Protein AF-A0A838EN72-F1 (afdb_monomer_lite)

Sequence (85 aa):
MYSKTINYLEKFDNQHDFERMSADILNALGYKDVVLIAPRGGSDGGKDITFTTESGGKGLGCVTLRKDYNGPITRDQKKRLGKIH

Radius of gyration: 14.01 Å; chains: 1; bounding box: 32×34×34 Å

Structure (mmCIF, N/CA/C/O backbone):
data_AF-A0A838EN72-F1
#
_entry.id   AF-A0A838EN72-F1
#
loop_
_atom_site.group_PDB
_atom_site.id
_atom_site.type_symbol
_atom_site.label_atom_id
_atom_site.label_alt_id
_atom_site.label_comp_id
_atom_site.label_asym_id
_atom_site.label_entity_id
_atom_site.label_seq_id
_atom_site.pdbx_PDB_ins_code
_atom_site.Cartn_x
_atom_site.Cartn_y
_atom_site.Cartn_z
_atom_site.occupancy
_atom_site.B_iso_or_equiv
_atom_site.auth_seq_id
_atom_site.auth_comp_id
_atom_site.auth_asym_id
_atom_site.auth_atom_id
_atom_site.pdbx_PDB_model_num
ATOM 1 N N . MET A 1 1 ? -1.055 -22.51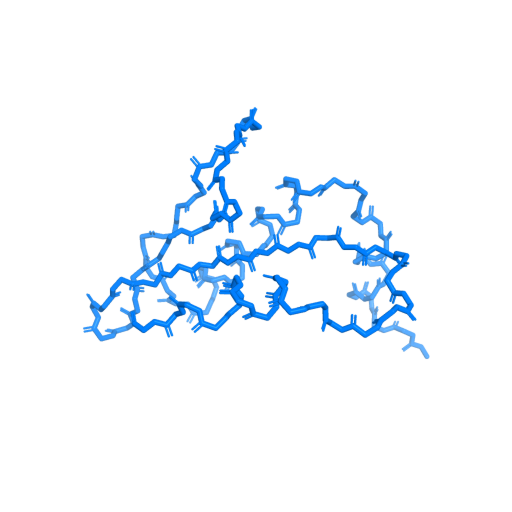0 -16.589 1.00 47.78 1 MET A N 1
ATOM 2 C CA . MET A 1 1 ? -1.978 -21.374 -16.792 1.00 47.78 1 MET A CA 1
ATOM 3 C C . MET A 1 1 ? -1.721 -20.395 -15.665 1.00 47.78 1 MET A C 1
ATOM 5 O O . MET A 1 1 ? -2.104 -20.679 -14.538 1.00 47.78 1 MET A O 1
ATOM 9 N N . TYR A 1 2 ? -0.973 -19.322 -15.924 1.00 48.91 2 TYR A N 1
ATOM 10 C CA .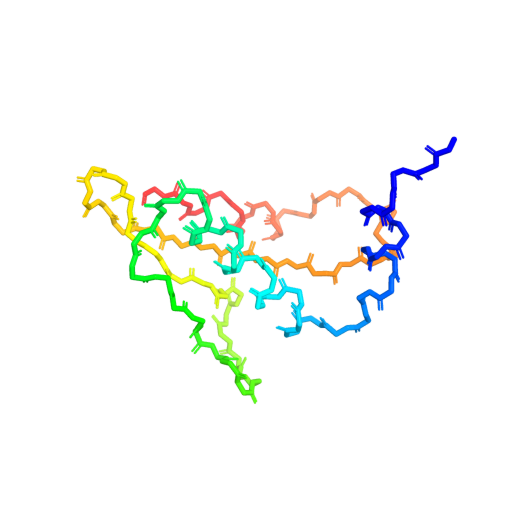 TYR A 1 2 ? -0.805 -18.272 -14.923 1.00 48.91 2 TYR A CA 1
ATOM 11 C C . TYR A 1 2 ? -2.187 -17.688 -14.612 1.00 48.91 2 TYR A C 1
ATOM 13 O O . TYR A 1 2 ? -2.990 -17.467 -15.524 1.00 48.91 2 TYR A O 1
ATOM 21 N N . SER A 1 3 ? -2.499 -17.534 -13.322 1.00 72.69 3 SER A N 1
ATOM 22 C CA . SER A 1 3 ? -3.716 -16.849 -12.882 1.00 72.69 3 SER A CA 1
ATOM 23 C C . SER A 1 3 ? -3.811 -15.514 -13.621 1.00 72.69 3 SER A C 1
ATOM 25 O O . SER A 1 3 ? -2.794 -14.837 -13.768 1.00 72.69 3 SER A O 1
ATOM 27 N N . LYS A 1 4 ? -5.010 -15.106 -14.062 1.00 72.62 4 LYS A N 1
ATOM 28 C CA . LYS A 1 4 ? -5.221 -13.777 -14.668 1.00 72.62 4 LYS A CA 1
ATOM 29 C C . LYS A 1 4 ? -4.584 -12.669 -13.815 1.00 72.62 4 LYS A C 1
ATOM 31 O O . LYS A 1 4 ? -4.064 -11.710 -14.369 1.00 72.62 4 LYS A O 1
ATOM 36 N N . THR A 1 5 ? -4.549 -12.852 -12.493 1.00 66.75 5 THR A N 1
ATOM 37 C CA . THR A 1 5 ? -3.858 -11.991 -11.526 1.00 66.75 5 THR A CA 1
ATOM 38 C C . THR A 1 5 ? -2.384 -11.769 -11.861 1.00 66.75 5 THR A C 1
ATOM 40 O O . THR A 1 5 ? -1.943 -10.630 -11.847 1.00 66.75 5 THR A O 1
ATOM 43 N N . ILE A 1 6 ? -1.625 -12.811 -12.212 1.00 69.69 6 ILE A N 1
ATOM 44 C CA . ILE A 1 6 ? -0.193 -12.687 -12.536 1.00 69.69 6 ILE A CA 1
ATOM 45 C C . ILE A 1 6 ? -0.011 -11.846 -13.802 1.00 69.69 6 ILE A C 1
ATOM 47 O O . ILE A 1 6 ? 0.771 -10.902 -13.796 1.00 69.69 6 ILE A O 1
ATOM 51 N N . ASN A 1 7 ? -0.830 -12.080 -14.830 1.00 73.06 7 ASN A N 1
ATOM 52 C CA . ASN A 1 7 ? -0.790 -11.286 -16.060 1.00 73.06 7 ASN A CA 1
ATOM 53 C C . ASN A 1 7 ? -1.170 -9.809 -15.830 1.00 73.06 7 ASN A C 1
ATOM 55 O O . ASN A 1 7 ? -0.723 -8.937 -16.571 1.00 73.06 7 ASN A O 1
ATOM 59 N N . TYR A 1 8 ? -2.027 -9.508 -14.848 1.00 72.25 8 TYR A N 1
ATOM 60 C CA . TYR A 1 8 ? -2.330 -8.124 -14.464 1.00 72.25 8 TYR A CA 1
ATOM 61 C C . TYR A 1 8 ? -1.189 -7.496 -13.659 1.00 72.25 8 TYR A C 1
ATOM 63 O O . TYR A 1 8 ? -0.839 -6.347 -13.915 1.00 72.25 8 TYR A O 1
ATOM 71 N N . LEU A 1 9 ? -0.565 -8.249 -12.748 1.00 74.94 9 LEU A N 1
ATOM 72 C CA . LEU A 1 9 ? 0.595 -7.793 -11.976 1.00 74.94 9 LEU A CA 1
ATOM 73 C C . LEU A 1 9 ? 1.798 -7.478 -12.874 1.00 74.94 9 LEU A C 1
ATOM 75 O O . LEU A 1 9 ? 2.465 -6.469 -12.670 1.00 74.94 9 LEU A O 1
ATOM 79 N N . GLU A 1 10 ? 2.033 -8.269 -13.922 1.00 72.25 10 GLU A N 1
ATOM 80 C CA . GLU A 1 10 ? 3.077 -7.996 -14.920 1.00 72.25 10 GLU A CA 1
ATOM 81 C C . GLU A 1 10 ? 2.862 -6.669 -15.666 1.00 72.25 10 GLU A C 1
ATOM 83 O O . GLU A 1 10 ? 3.830 -6.019 -16.075 1.00 72.25 10 GLU A O 1
ATOM 88 N N . LYS A 1 11 ? 1.605 -6.226 -15.806 1.00 76.94 11 LYS A N 1
ATOM 89 C CA . LYS A 1 11 ? 1.246 -4.972 -16.484 1.00 76.94 11 LYS A CA 1
ATOM 90 C C . LYS A 1 11 ? 1.396 -3.727 -15.612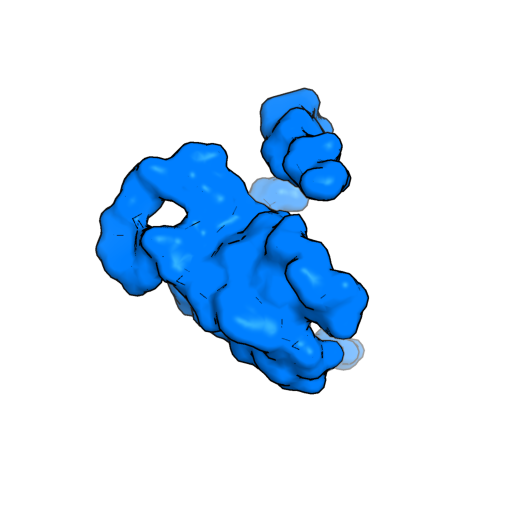 1.00 76.94 11 LYS A C 1
ATOM 92 O O . LYS A 1 11 ? 1.479 -2.648 -16.180 1.00 76.94 11 LYS A O 1
ATOM 97 N N . PHE A 1 12 ? 1.485 -3.841 -14.284 1.00 74.56 12 PHE A N 1
ATOM 98 C CA . PHE A 1 12 ? 1.736 -2.682 -13.415 1.00 74.56 12 PHE A CA 1
ATOM 99 C C . PHE A 1 12 ? 3.140 -2.150 -13.648 1.00 74.56 12 PHE A C 1
ATOM 101 O O . PHE A 1 12 ? 4.084 -2.743 -13.160 1.00 74.56 12 PHE A O 1
ATOM 108 N N . ASP A 1 13 ? 3.332 -1.086 -14.410 1.00 76.75 13 ASP A N 1
ATOM 109 C CA . ASP A 1 13 ? 4.620 -0.398 -14.594 1.00 76.75 13 ASP A CA 1
ATOM 110 C C . ASP A 1 13 ? 4.757 0.866 -13.728 1.00 76.75 13 ASP A C 1
ATOM 112 O O . ASP A 1 13 ? 5.830 1.461 -13.658 1.00 76.75 13 ASP A O 1
ATOM 116 N N . ASN A 1 14 ? 3.691 1.222 -13.011 1.00 80.25 14 ASN A N 1
ATOM 117 C CA . ASN A 1 14 ? 3.604 2.402 -12.171 1.00 80.25 14 ASN A CA 1
ATOM 118 C C . ASN A 1 14 ? 3.511 2.028 -10.682 1.00 80.25 14 ASN A C 1
ATOM 120 O O . ASN A 1 14 ? 2.550 1.395 -10.236 1.00 80.25 14 ASN A O 1
ATOM 124 N N . GLN A 1 15 ? 4.499 2.474 -9.902 1.00 80.00 15 GLN A N 1
ATOM 125 C CA . GLN A 1 15 ? 4.558 2.310 -8.446 1.00 80.00 15 GLN A CA 1
ATOM 126 C C . GLN A 1 15 ? 3.305 2.869 -7.744 1.00 80.00 15 GLN A C 1
ATOM 128 O O . GLN A 1 15 ? 2.776 2.228 -6.841 1.00 80.00 15 GLN A O 1
ATOM 133 N N . HIS A 1 16 ? 2.767 4.003 -8.197 1.00 78.62 16 HIS A N 1
ATOM 134 C CA . HIS A 1 16 ? 1.591 4.617 -7.571 1.00 78.62 16 HIS A CA 1
ATOM 135 C C . HIS A 1 16 ? 0.293 3.853 -7.836 1.00 78.62 16 HIS A C 1
ATOM 137 O O . HIS A 1 16 ? -0.605 3.834 -6.995 1.00 78.62 16 HIS A O 1
ATOM 143 N N . ASP A 1 17 ? 0.173 3.197 -8.990 1.00 82.06 17 ASP A N 1
ATOM 144 C CA . ASP A 1 17 ? -0.985 2.341 -9.250 1.00 82.06 17 ASP A CA 1
ATOM 145 C C . ASP A 1 17 ? -0.908 1.071 -8.394 1.00 82.06 17 ASP A C 1
ATOM 147 O O . ASP A 1 17 ? -1.926 0.599 -7.885 1.00 82.06 17 ASP A O 1
ATOM 151 N N . PHE A 1 18 ? 0.302 0.558 -8.156 1.00 82.62 18 PHE A N 1
ATOM 152 C CA . PHE A 1 18 ? 0.525 -0.566 -7.249 1.00 82.62 18 PHE A CA 1
ATOM 153 C C . PHE A 1 18 ? 0.180 -0.216 -5.787 1.00 82.62 18 PHE A C 1
ATOM 155 O O . PHE A 1 18 ? -0.415 -1.031 -5.076 1.00 82.62 18 PHE A O 1
ATOM 162 N N . GLU A 1 19 ? 0.476 1.011 -5.352 1.00 83.69 19 GLU A N 1
ATOM 163 C CA . GLU A 1 19 ? 0.056 1.552 -4.050 1.00 83.69 19 GLU A CA 1
ATOM 164 C C . GLU A 1 19 ? -1.470 1.618 -3.919 1.00 83.69 19 GLU A C 1
ATOM 166 O O . GLU A 1 19 ? -2.023 1.149 -2.923 1.00 83.69 19 GLU A O 1
ATOM 171 N N . ARG A 1 20 ? -2.167 2.123 -4.947 1.00 85.75 20 ARG A N 1
ATOM 172 C CA . ARG A 1 20 ? -3.641 2.182 -4.981 1.00 85.75 20 ARG A CA 1
ATOM 173 C C . ARG A 1 20 ? -4.271 0.797 -4.893 1.00 85.75 20 ARG A C 1
ATOM 175 O O . ARG A 1 20 ? -5.122 0.575 -4.040 1.00 85.75 20 ARG A O 1
ATOM 182 N N . MET A 1 21 ? -3.796 -0.152 -5.700 1.00 87.12 21 MET A N 1
AT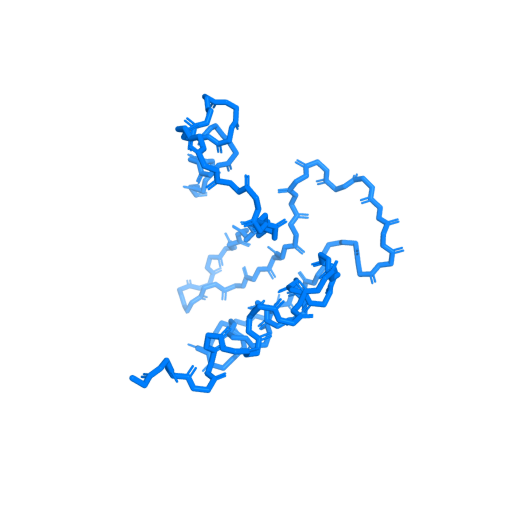OM 183 C CA . MET A 1 21 ? -4.273 -1.537 -5.650 1.00 87.12 21 MET A CA 1
ATOM 184 C C . MET A 1 21 ? -4.065 -2.152 -4.259 1.00 87.12 21 MET A C 1
ATOM 186 O O . MET A 1 21 ? -4.932 -2.858 -3.749 1.00 87.12 21 MET A O 1
ATOM 190 N N . SER A 1 22 ? -2.924 -1.877 -3.626 1.00 86.69 22 SER A N 1
ATOM 191 C CA . SER A 1 22 ? -2.636 -2.370 -2.278 1.00 86.69 22 SER A CA 1
ATOM 192 C C . SER A 1 22 ? -3.594 -1.779 -1.235 1.00 86.69 22 SER A C 1
ATOM 194 O O . SER A 1 22 ? -4.051 -2.500 -0.349 1.00 86.69 22 SER A O 1
ATOM 196 N N . ALA A 1 23 ? -3.956 -0.498 -1.362 1.00 86.88 23 ALA A N 1
ATOM 197 C CA . ALA A 1 23 ? -4.971 0.129 -0.518 1.00 86.88 23 ALA A CA 1
ATOM 198 C C . ALA A 1 23 ? -6.365 -0.488 -0.734 1.00 86.88 23 ALA A C 1
ATOM 200 O O . ALA A 1 23 ? -7.063 -0.772 0.239 1.00 86.88 23 ALA A O 1
ATOM 201 N N . ASP A 1 24 ? -6.750 -0.768 -1.981 1.00 88.62 24 ASP A N 1
ATOM 202 C CA . ASP A 1 24 ? -8.022 -1.431 -2.299 1.00 88.62 24 ASP A CA 1
ATOM 203 C C . ASP A 1 24 ? -8.104 -2.836 -1.688 1.00 88.62 24 ASP A C 1
ATOM 205 O O . ASP A 1 24 ? -9.144 -3.220 -1.151 1.00 88.62 24 ASP A O 1
ATOM 209 N N . ILE A 1 25 ? -6.997 -3.586 -1.697 1.00 88.31 25 ILE A N 1
ATOM 210 C CA . ILE A 1 25 ? -6.912 -4.896 -1.036 1.00 88.31 25 ILE A CA 1
ATOM 211 C C . ILE A 1 25 ? -7.106 -4.753 0.478 1.00 88.31 25 ILE A C 1
ATOM 213 O O . ILE A 1 25 ? -7.869 -5.519 1.060 1.00 88.31 25 ILE A O 1
ATOM 217 N N . LEU A 1 26 ? -6.463 -3.775 1.125 1.00 86.19 26 LEU A N 1
ATOM 218 C CA . LEU A 1 26 ? -6.640 -3.538 2.563 1.00 86.19 26 LEU A CA 1
ATOM 219 C C . LEU A 1 26 ? -8.094 -3.182 2.905 1.00 86.19 26 LEU A C 1
ATOM 221 O O . LEU A 1 26 ? -8.649 -3.738 3.851 1.00 86.19 26 LEU A O 1
ATOM 225 N N . ASN A 1 27 ? -8.735 -2.333 2.100 1.00 87.00 27 ASN A N 1
ATOM 226 C CA . ASN A 1 27 ? -10.158 -2.025 2.249 1.00 87.00 27 ASN A CA 1
ATOM 227 C C . ASN A 1 27 ? -11.030 -3.284 2.100 1.00 87.00 27 ASN A C 1
ATOM 229 O O . ASN A 1 27 ? -11.916 -3.524 2.918 1.00 87.00 27 ASN A O 1
ATOM 233 N N . ALA A 1 28 ? -10.761 -4.119 1.091 1.00 88.00 28 ALA A N 1
ATOM 234 C CA . ALA A 1 28 ? -11.506 -5.356 0.853 1.00 88.00 28 ALA A CA 1
ATOM 235 C C . ALA A 1 28 ? -11.325 -6.396 1.973 1.00 88.00 28 ALA A C 1
ATOM 237 O O . ALA A 1 28 ? -12.233 -7.182 2.235 1.00 88.00 28 ALA A O 1
ATOM 238 N N . LEU A 1 29 ? -10.171 -6.389 2.645 1.00 86.75 29 LEU A N 1
ATOM 239 C CA . LEU A 1 29 ? -9.881 -7.235 3.804 1.00 86.75 29 LEU A CA 1
ATOM 240 C C . LEU A 1 29 ? -10.490 -6.708 5.116 1.00 86.75 29 LEU A C 1
ATOM 242 O O . LEU A 1 29 ? -10.364 -7.374 6.136 1.00 86.75 29 LEU A O 1
ATOM 246 N N . GLY A 1 30 ? -11.156 -5.547 5.105 1.00 86.12 30 GLY A N 1
ATOM 247 C CA . GLY A 1 30 ? -11.852 -4.995 6.272 1.00 86.12 30 GLY A CA 1
ATOM 248 C C . GLY A 1 30 ? -11.016 -4.058 7.148 1.00 86.12 30 GLY A C 1
ATOM 249 O O . GLY A 1 30 ? -11.491 -3.629 8.204 1.00 86.12 30 GLY A O 1
ATOM 250 N N . TYR A 1 31 ? -9.802 -3.693 6.719 1.00 87.88 31 TYR A N 1
ATOM 251 C CA . TYR A 1 31 ? -9.033 -2.641 7.386 1.00 87.88 31 TYR A CA 1
ATOM 252 C C . TYR A 1 31 ? -9.723 -1.284 7.215 1.00 87.88 31 TYR A C 1
ATOM 254 O O . TYR A 1 31 ? -10.363 -1.011 6.199 1.00 87.88 31 TYR A O 1
ATOM 262 N N . LYS A 1 32 ? -9.599 -0.424 8.228 1.00 88.25 32 LYS A N 1
ATOM 263 C CA . LYS A 1 32 ? -10.271 0.884 8.278 1.00 88.25 32 LYS A CA 1
ATOM 264 C C . LYS A 1 32 ? -9.279 2.016 8.045 1.00 88.25 32 LYS A C 1
ATOM 266 O O . LYS A 1 32 ? -8.076 1.811 8.169 1.00 88.25 32 LYS A O 1
ATOM 271 N N . ASP A 1 33 ? -9.782 3.204 7.718 1.00 88.94 33 ASP A N 1
ATOM 272 C CA . ASP A 1 33 ? -8.986 4.432 7.552 1.00 88.94 33 ASP A CA 1
ATOM 273 C C . ASP A 1 33 ? -7.751 4.253 6.649 1.00 88.94 33 ASP A C 1
ATOM 275 O O . ASP A 1 33 ? -6.664 4.755 6.945 1.00 88.94 33 ASP A O 1
ATOM 279 N N . VAL A 1 34 ? -7.902 3.493 5.561 1.00 86.50 34 VAL A N 1
ATOM 280 C CA . VAL A 1 34 ? -6.811 3.222 4.622 1.00 86.50 34 VAL A CA 1
ATOM 281 C C . VAL A 1 34 ? -6.508 4.491 3.821 1.00 86.50 34 VAL A C 1
ATOM 283 O O . VAL A 1 34 ? -7.345 4.964 3.053 1.00 86.50 34 VAL A O 1
ATOM 286 N N . VAL A 1 35 ? -5.310 5.052 3.992 1.00 86.31 35 VAL A N 1
ATOM 287 C CA . VAL A 1 35 ? -4.893 6.325 3.380 1.00 86.31 35 VAL A CA 1
ATOM 288 C C . VAL A 1 35 ? -3.514 6.183 2.741 1.00 86.31 35 VAL A C 1
ATOM 290 O O . VAL A 1 35 ? -2.581 5.690 3.372 1.00 86.31 35 VAL A O 1
ATOM 293 N N . LEU A 1 36 ? -3.381 6.653 1.497 1.00 82.31 36 LEU A N 1
ATOM 294 C CA . LEU A 1 36 ? -2.100 6.779 0.793 1.00 82.31 36 LEU A CA 1
ATOM 295 C C . LEU A 1 36 ? -1.329 8.001 1.311 1.00 82.31 36 LEU A C 1
ATOM 297 O O . LEU A 1 36 ? -1.918 9.073 1.453 1.00 82.31 36 LEU A O 1
ATOM 301 N N . ILE A 1 37 ? -0.027 7.862 1.565 1.00 75.75 37 ILE A N 1
ATOM 302 C CA . ILE A 1 37 ? 0.775 8.912 2.220 1.00 75.75 37 ILE A CA 1
ATOM 303 C C . ILE A 1 37 ? 1.216 10.013 1.231 1.00 75.75 37 ILE A C 1
ATOM 305 O O . ILE A 1 37 ? 0.974 11.186 1.520 1.00 75.75 37 ILE A O 1
ATOM 309 N N . ALA A 1 38 ? 1.709 9.684 0.030 1.00 66.12 38 ALA A N 1
ATOM 310 C CA . ALA A 1 38 ? 1.825 10.630 -1.092 1.00 66.12 38 ALA A CA 1
ATOM 311 C C . ALA A 1 38 ? 1.166 10.110 -2.374 1.00 66.12 38 ALA A C 1
ATOM 313 O O . ALA A 1 38 ? 1.838 9.722 -3.334 1.00 66.12 38 ALA A O 1
ATOM 314 N N . PRO A 1 39 ? -0.164 10.255 -2.492 1.00 57.78 39 PRO A N 1
ATOM 315 C CA . PRO A 1 39 ? -0.911 9.847 -3.683 1.00 57.78 39 PRO A CA 1
ATOM 316 C C . PRO A 1 39 ? -0.544 10.617 -4.971 1.00 57.78 39 PRO A C 1
ATOM 318 O O . PRO A 1 39 ? -1.094 10.319 -6.034 1.00 57.78 39 PRO A O 1
ATOM 321 N N . ARG A 1 40 ? 0.332 11.632 -4.884 1.00 55.34 40 ARG A N 1
ATOM 322 C CA . ARG A 1 40 ? 0.760 12.515 -5.985 1.00 55.34 40 ARG A CA 1
ATOM 323 C C . ARG A 1 40 ? 2.275 12.510 -6.251 1.00 55.34 40 ARG A C 1
ATOM 325 O O . ARG A 1 40 ? 2.733 13.356 -7.011 1.00 55.34 40 ARG A O 1
ATOM 332 N N . GLY A 1 41 ? 3.034 11.589 -5.655 1.00 53.81 41 GLY A N 1
ATOM 333 C CA . GLY A 1 41 ? 4.484 11.505 -5.855 1.00 53.81 41 GLY A CA 1
ATOM 334 C C . GLY A 1 41 ? 5.252 12.500 -4.986 1.00 53.81 41 GLY A C 1
ATOM 335 O O . GLY A 1 41 ? 5.577 13.608 -5.408 1.00 53.81 41 GLY A O 1
ATOM 336 N N . GLY A 1 42 ? 5.536 12.087 -3.752 1.00 56.38 42 GLY A N 1
ATOM 337 C CA . GLY A 1 42 ? 6.376 12.788 -2.783 1.00 56.38 42 GLY A CA 1
ATOM 338 C C . GLY A 1 42 ? 7.421 11.837 -2.195 1.00 56.38 42 GLY A C 1
ATOM 339 O O . GLY A 1 42 ? 7.314 10.619 -2.321 1.00 56.38 42 GLY A O 1
ATOM 340 N N . SER A 1 43 ? 8.477 12.384 -1.587 1.00 51.81 43 SER A N 1
ATOM 341 C CA . SER A 1 43 ? 9.479 11.569 -0.890 1.00 51.81 43 S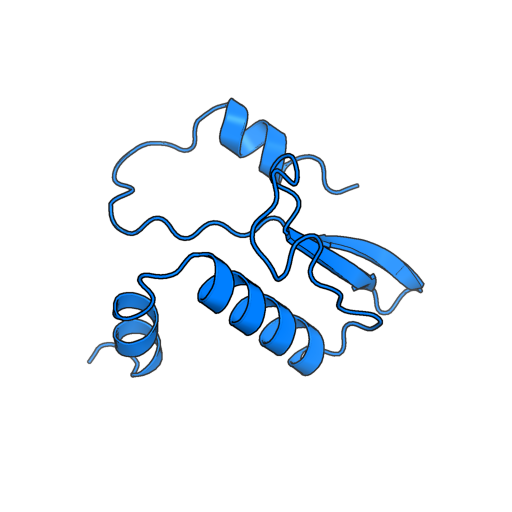ER A CA 1
ATOM 342 C C . SER A 1 43 ? 8.943 11.157 0.483 1.00 51.81 43 SER A C 1
ATOM 344 O O . SER A 1 43 ? 9.115 11.879 1.463 1.00 51.81 43 SER A O 1
ATOM 346 N N . ASP A 1 44 ? 8.312 9.985 0.562 1.00 59.75 44 ASP A N 1
ATOM 347 C CA . ASP A 1 44 ? 7.626 9.527 1.785 1.00 59.75 44 ASP A CA 1
ATOM 348 C C . ASP A 1 44 ? 8.520 8.739 2.748 1.00 59.75 44 ASP A C 1
ATOM 350 O O . ASP A 1 44 ? 8.067 8.134 3.723 1.00 59.75 44 ASP A O 1
ATOM 354 N N . GLY A 1 45 ? 9.824 8.687 2.471 1.00 59.19 45 GLY A N 1
ATOM 355 C CA . GLY A 1 45 ? 10.756 7.878 3.256 1.00 59.19 45 GLY A CA 1
ATOM 356 C C . GLY A 1 45 ? 10.459 6.371 3.194 1.00 59.19 45 GLY A C 1
ATOM 357 O O . GLY A 1 45 ? 10.927 5.630 4.061 1.00 59.19 45 GLY A O 1
ATOM 358 N N . GLY A 1 46 ? 9.711 5.921 2.177 1.00 62.00 46 GLY A N 1
ATOM 359 C CA . GLY A 1 46 ? 9.299 4.528 1.977 1.00 62.00 46 GLY A CA 1
ATOM 360 C C . GLY A 1 46 ? 8.087 4.109 2.810 1.00 62.00 46 GLY A C 1
ATOM 361 O O . GLY A 1 46 ? 8.014 2.953 3.219 1.00 62.00 46 GLY A O 1
ATOM 362 N N . LYS A 1 47 ? 7.209 5.056 3.146 1.00 67.06 47 LYS A N 1
ATOM 363 C CA . LYS A 1 47 ? 5.936 4.827 3.824 1.00 67.06 47 LYS A CA 1
ATOM 364 C C . LYS A 1 47 ? 4.825 5.099 2.825 1.00 67.06 47 LYS A C 1
ATOM 366 O O . LYS A 1 47 ? 4.705 6.235 2.397 1.00 67.06 47 LYS A O 1
ATOM 371 N N . ASP A 1 48 ? 3.987 4.115 2.533 1.00 73.94 48 ASP A N 1
ATOM 372 C CA . ASP A 1 48 ? 3.113 4.245 1.364 1.00 73.94 48 ASP A CA 1
ATOM 373 C C . ASP A 1 48 ? 1.631 4.278 1.758 1.00 73.94 48 ASP A C 1
ATOM 375 O O . ASP A 1 48 ? 0.847 5.032 1.179 1.00 73.94 48 ASP A O 1
ATOM 379 N N . ILE A 1 49 ? 1.242 3.521 2.793 1.00 84.56 49 ILE A N 1
ATOM 380 C CA . ILE A 1 49 ? -0.158 3.385 3.221 1.00 84.56 49 ILE A CA 1
ATOM 381 C C . ILE A 1 49 ? -0.259 3.383 4.748 1.00 84.56 49 ILE A C 1
ATOM 383 O O . ILE A 1 49 ? 0.451 2.631 5.409 1.00 84.56 49 ILE A O 1
ATOM 387 N N . THR A 1 50 ? -1.168 4.158 5.335 1.00 87.81 50 THR A N 1
ATOM 388 C CA . THR A 1 50 ? -1.596 3.978 6.735 1.00 87.81 50 THR A CA 1
ATOM 389 C C . THR A 1 50 ? -2.962 3.322 6.794 1.00 87.81 50 THR A C 1
ATOM 391 O O . THR A 1 50 ? -3.785 3.569 5.921 1.00 87.81 50 THR A O 1
ATOM 394 N N . PHE A 1 51 ? -3.222 2.528 7.827 1.00 88.19 51 PHE A N 1
ATOM 395 C CA . PHE A 1 51 ? -4.531 1.918 8.057 1.00 88.19 51 PHE A CA 1
ATOM 396 C C . PHE A 1 51 ? -4.761 1.664 9.548 1.00 88.19 51 PHE A C 1
ATOM 398 O O . PHE A 1 51 ? -3.824 1.690 10.345 1.00 88.19 51 PHE A O 1
ATOM 405 N N . THR A 1 52 ? -6.000 1.385 9.926 1.00 88.31 52 THR A N 1
ATOM 406 C CA . THR A 1 52 ? -6.400 0.974 11.271 1.00 88.31 52 THR A CA 1
ATOM 407 C C . THR A 1 52 ? -6.729 -0.521 11.254 1.00 88.31 52 THR A C 1
ATOM 409 O O . THR A 1 52 ? -7.496 -0.993 10.410 1.00 88.31 52 THR A O 1
ATOM 412 N N . THR A 1 53 ? -6.125 -1.284 12.167 1.00 83.75 53 THR A N 1
ATOM 413 C CA . THR A 1 53 ? -6.389 -2.718 12.356 1.00 83.75 53 THR A CA 1
ATOM 414 C C . THR A 1 53 ? -7.772 -2.940 12.958 1.00 83.75 53 THR A C 1
ATOM 416 O O . THR A 1 53 ? -8.366 -2.040 13.551 1.00 83.75 53 THR A O 1
ATOM 419 N N . GLU A 1 54 ? -8.277 -4.170 12.882 1.00 80.00 54 GLU A N 1
ATOM 420 C CA . GLU A 1 54 ? -9.557 -4.535 13.506 1.00 80.00 54 GLU A CA 1
ATOM 421 C C . GLU A 1 54 ? -9.584 -4.263 15.020 1.00 80.00 54 GLU A C 1
ATOM 423 O O . GLU A 1 54 ? -10.616 -3.882 15.566 1.00 80.00 54 GLU A O 1
ATOM 428 N N . SER A 1 55 ? -8.432 -4.384 15.689 1.00 85.38 55 SER A N 1
ATOM 429 C CA . SER A 1 55 ? -8.247 -4.072 17.111 1.00 85.38 55 SER A CA 1
ATOM 430 C C . SER A 1 55 ? -8.114 -2.573 17.425 1.00 85.38 55 SER A C 1
ATOM 432 O O . SER A 1 55 ? -7.904 -2.213 18.581 1.00 85.38 55 SER A O 1
ATOM 434 N N . GLY A 1 56 ? -8.215 -1.691 16.423 1.00 84.44 56 GLY A N 1
ATOM 435 C CA . GLY A 1 56 ? -8.081 -0.238 16.579 1.00 84.44 56 GLY A CA 1
ATOM 436 C C . GLY A 1 56 ? -6.636 0.278 16.613 1.00 84.44 56 GLY A C 1
ATOM 437 O O . GLY A 1 56 ? -6.413 1.462 16.864 1.00 84.44 56 GLY A O 1
ATOM 438 N N . GLY A 1 57 ? -5.646 -0.583 16.366 1.00 86.12 57 GLY A N 1
ATOM 439 C CA . GLY A 1 57 ? -4.239 -0.197 16.254 1.00 86.12 57 GLY A CA 1
ATOM 440 C C . GLY A 1 57 ? -3.938 0.498 14.926 1.00 86.12 57 GLY A C 1
ATOM 441 O O . GLY A 1 57 ? -4.626 0.277 13.934 1.00 86.12 57 GLY A O 1
ATOM 442 N N . LYS A 1 58 ? -2.890 1.326 14.881 1.00 87.12 58 LYS A N 1
ATOM 443 C CA . LYS A 1 58 ? -2.430 1.955 13.632 1.00 87.12 58 LYS A CA 1
ATOM 444 C C . LYS A 1 58 ? -1.382 1.081 12.951 1.00 87.12 58 LYS A C 1
ATOM 446 O O . LYS A 1 58 ? -0.368 0.753 13.554 1.00 87.12 58 LYS A O 1
ATOM 451 N N . GLY A 1 59 ? -1.626 0.747 11.693 1.00 82.56 59 GLY A N 1
ATOM 452 C CA . GL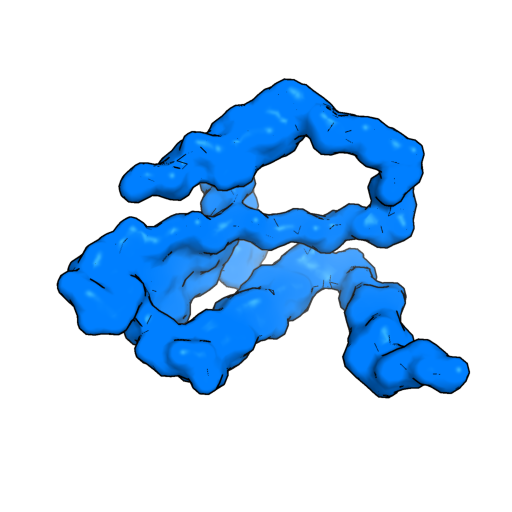Y A 1 59 ? -0.725 0.020 10.812 1.00 82.56 59 GLY A CA 1
ATOM 453 C C . GLY A 1 59 ? -0.088 0.919 9.755 1.00 82.56 59 GLY A C 1
ATOM 454 O O . GLY A 1 59 ? -0.620 1.969 9.383 1.00 82.56 59 GLY A O 1
ATOM 455 N N . LEU A 1 60 ? 1.071 0.477 9.269 1.00 83.38 60 LEU A N 1
ATOM 456 C CA . LEU A 1 60 ? 1.825 1.117 8.199 1.00 83.38 60 LEU A CA 1
ATOM 457 C C . LEU A 1 60 ? 2.214 0.068 7.150 1.00 83.38 60 LEU A C 1
ATOM 459 O O . LEU A 1 60 ? 2.912 -0.895 7.461 1.00 83.38 60 LEU A O 1
ATOM 463 N N . GLY A 1 61 ? 1.768 0.272 5.914 1.00 78.81 61 GLY A N 1
ATOM 464 C CA . GLY A 1 61 ? 2.148 -0.498 4.739 1.00 78.81 61 GLY A CA 1
ATOM 465 C C . GLY A 1 61 ? 3.266 0.194 3.963 1.00 78.81 61 GLY A C 1
ATOM 466 O O . GLY A 1 61 ? 3.155 1.367 3.603 1.00 78.81 61 GLY A O 1
ATOM 467 N N . CYS A 1 62 ? 4.329 -0.558 3.691 1.00 76.56 62 CYS A N 1
ATOM 468 C CA . CYS A 1 62 ? 5.383 -0.193 2.750 1.00 76.56 62 CYS A CA 1
ATOM 469 C C . CYS A 1 62 ? 5.298 -1.169 1.572 1.00 76.56 62 CYS A C 1
ATOM 471 O O . CYS A 1 62 ? 5.522 -2.368 1.755 1.00 76.56 62 CYS A O 1
ATOM 473 N N . VAL A 1 63 ? 4.955 -0.685 0.385 1.00 76.50 63 VAL A N 1
ATOM 474 C CA . VAL A 1 63 ? 4.774 -1.488 -0.823 1.00 76.50 63 VAL A CA 1
ATOM 475 C C . VAL A 1 63 ? 5.763 -1.047 -1.890 1.00 76.50 63 VAL A C 1
ATOM 477 O O . VAL A 1 63 ? 6.023 0.129 -2.110 1.00 76.50 63 VAL A O 1
ATOM 480 N N . THR A 1 64 ? 6.378 -2.005 -2.570 1.00 73.62 64 THR A N 1
ATOM 481 C CA . THR A 1 64 ? 7.363 -1.694 -3.607 1.00 73.62 64 THR A CA 1
ATOM 482 C C . THR A 1 64 ? 7.143 -2.588 -4.808 1.00 73.62 64 THR A C 1
ATOM 484 O O . THR A 1 64 ? 7.194 -3.812 -4.700 1.00 73.62 64 THR A O 1
ATOM 487 N N . LEU A 1 65 ? 6.964 -1.961 -5.961 1.00 72.81 65 LEU A N 1
ATOM 488 C CA . LEU A 1 65 ? 6.947 -2.606 -7.257 1.00 72.81 65 LEU A CA 1
ATOM 489 C C . LEU A 1 65 ? 8.394 -2.735 -7.761 1.00 72.81 65 LEU A C 1
ATOM 491 O O . LEU A 1 65 ? 9.036 -1.752 -8.123 1.00 72.81 65 LEU A O 1
ATOM 495 N N . ARG A 1 66 ? 8.931 -3.959 -7.787 1.00 69.62 66 ARG A N 1
ATOM 496 C CA . ARG A 1 66 ? 10.170 -4.288 -8.514 1.00 69.62 66 ARG A CA 1
ATOM 497 C C . ARG A 1 66 ? 9.934 -5.494 -9.411 1.00 69.62 66 ARG A C 1
ATOM 499 O O . ARG A 1 66 ? 9.674 -6.579 -8.899 1.00 69.62 66 ARG A O 1
ATOM 506 N N . LYS A 1 67 ? 10.073 -5.318 -10.727 1.00 65.75 67 LYS A N 1
ATOM 507 C CA . LYS A 1 67 ? 9.905 -6.398 -11.718 1.00 65.75 67 LYS A CA 1
ATOM 508 C C . LYS A 1 67 ? 11.188 -7.188 -11.971 1.00 65.75 67 LYS A C 1
ATOM 510 O O . LYS A 1 67 ? 11.152 -8.353 -12.333 1.00 65.75 67 LYS A O 1
ATOM 515 N N . ASP A 1 68 ? 12.319 -6.548 -11.733 1.00 62.97 68 ASP A N 1
ATOM 516 C CA . ASP A 1 68 ? 13.670 -6.969 -12.103 1.00 62.97 68 ASP A CA 1
ATOM 517 C C . ASP A 1 68 ? 14.482 -7.385 -10.862 1.00 62.97 68 ASP A C 1
ATOM 519 O O . ASP A 1 68 ? 15.713 -7.354 -10.809 1.00 62.97 68 ASP A O 1
ATOM 523 N N . TYR A 1 69 ? 13.768 -7.803 -9.817 1.00 63.91 69 TYR A N 1
ATOM 524 C CA . TYR A 1 69 ? 14.367 -8.218 -8.565 1.00 63.91 69 TYR A CA 1
ATOM 525 C C . TYR A 1 69 ? 14.833 -9.679 -8.596 1.00 63.91 69 TYR A C 1
ATOM 527 O O . TYR A 1 69 ? 14.091 -10.585 -8.238 1.00 63.91 69 TYR A O 1
ATOM 535 N N . ASN A 1 70 ? 16.099 -9.886 -8.964 1.00 56.28 70 ASN A N 1
ATOM 536 C CA . ASN A 1 70 ? 16.780 -11.191 -8.916 1.00 56.28 70 ASN A CA 1
ATOM 537 C C . ASN A 1 70 ? 17.827 -11.305 -7.784 1.00 56.28 70 ASN A C 1
ATOM 539 O O . ASN A 1 70 ? 18.641 -12.226 -7.779 1.00 56.28 70 ASN A O 1
ATOM 543 N N . GLY A 1 71 ? 17.849 -10.360 -6.836 1.00 60.12 71 GLY A N 1
ATOM 544 C CA . GLY A 1 71 ? 18.840 -10.301 -5.749 1.00 60.12 71 GLY A CA 1
ATOM 545 C C . GLY A 1 71 ? 18.288 -10.708 -4.374 1.00 60.12 71 GLY A C 1
ATOM 546 O O . GLY A 1 71 ? 17.078 -10.795 -4.200 1.00 60.12 71 GLY A O 1
ATOM 547 N N . PRO A 1 72 ? 19.147 -10.936 -3.364 1.00 58.62 72 PRO A N 1
ATOM 548 C CA . PRO A 1 72 ? 18.716 -11.145 -1.981 1.00 58.62 72 PRO A CA 1
ATOM 549 C C . PRO A 1 72 ? 18.234 -9.837 -1.332 1.00 58.62 72 PRO A C 1
ATOM 551 O O . PRO A 1 72 ? 18.761 -8.758 -1.623 1.00 58.62 72 PRO A O 1
ATOM 554 N N . ILE A 1 73 ? 17.238 -9.923 -0.434 1.00 64.12 73 ILE A N 1
ATOM 555 C CA . ILE A 1 73 ? 16.664 -8.749 0.265 1.00 64.12 73 ILE A CA 1
ATOM 556 C C . ILE A 1 73 ? 17.772 -8.056 1.038 1.00 64.12 73 ILE A C 1
ATOM 558 O O . ILE A 1 73 ? 18.359 -8.641 1.953 1.00 64.12 73 ILE A O 1
ATOM 562 N N . THR A 1 74 ? 18.068 -6.812 0.654 1.00 65.88 74 THR A N 1
ATOM 563 C CA . THR A 1 74 ? 19.166 -6.058 1.252 1.00 65.88 74 THR A CA 1
ATOM 564 C C . THR A 1 74 ? 18.840 -5.736 2.704 1.00 65.88 74 THR A C 1
ATOM 566 O O . THR A 1 74 ? 17.678 -5.673 3.118 1.00 65.88 74 THR A O 1
ATOM 569 N N . ARG A 1 75 ? 19.877 -5.512 3.514 1.00 64.50 75 ARG A N 1
ATOM 570 C CA . ARG A 1 75 ? 19.706 -5.169 4.931 1.00 64.50 75 ARG A CA 1
ATOM 571 C C . ARG A 1 75 ? 18.852 -3.911 5.116 1.00 64.50 75 ARG A C 1
ATOM 573 O O . ARG A 1 75 ? 18.057 -3.863 6.049 1.00 64.50 75 ARG A O 1
ATOM 580 N N . ASP A 1 76 ? 18.956 -2.947 4.205 1.00 61.00 76 ASP A N 1
ATOM 581 C CA . ASP A 1 76 ? 18.144 -1.728 4.227 1.00 61.00 76 ASP A CA 1
ATOM 582 C C . ASP A 1 76 ? 16.679 -1.995 3.873 1.00 61.00 76 ASP A C 1
ATOM 584 O O . ASP A 1 76 ? 15.789 -1.447 4.520 1.00 61.00 76 ASP A O 1
ATOM 588 N N . GLN A 1 77 ? 16.410 -2.896 2.923 1.00 63.66 77 GLN A N 1
ATOM 589 C CA . GLN A 1 77 ? 15.050 -3.358 2.630 1.00 63.66 77 GLN A CA 1
ATOM 590 C C . GLN A 1 77 ? 14.455 -4.113 3.825 1.00 63.66 77 GLN A C 1
ATOM 592 O O . GLN A 1 77 ? 13.343 -3.807 4.247 1.00 63.66 77 GLN A O 1
ATOM 597 N N . LYS A 1 78 ? 15.217 -5.017 4.459 1.00 64.69 78 LYS A N 1
ATOM 598 C CA . LYS A 1 78 ? 14.786 -5.695 5.696 1.00 64.69 78 LYS A CA 1
ATOM 599 C C . LYS A 1 78 ? 14.513 -4.709 6.828 1.00 64.69 78 LYS A C 1
ATOM 601 O O . LYS A 1 78 ? 13.534 -4.863 7.546 1.00 64.69 78 LYS A O 1
ATOM 606 N N . LYS A 1 79 ? 15.352 -3.684 6.988 1.00 61.12 79 LYS A N 1
ATOM 607 C CA . LYS A 1 79 ? 15.185 -2.650 8.019 1.00 61.12 79 LYS A CA 1
ATOM 608 C C . LYS A 1 79 ? 13.932 -1.799 7.792 1.00 61.12 79 LYS A C 1
ATOM 610 O O . LYS A 1 79 ? 13.354 -1.323 8.765 1.00 61.12 79 LYS A O 1
ATOM 615 N N . ARG A 1 80 ? 13.517 -1.616 6.534 1.00 56.88 80 ARG A N 1
ATOM 616 C CA . ARG A 1 80 ? 12.249 -0.963 6.171 1.00 56.88 80 ARG A CA 1
ATOM 617 C C . ARG A 1 80 ? 11.044 -1.874 6.439 1.00 56.88 80 ARG A C 1
ATOM 619 O O . ARG A 1 80 ? 10.080 -1.411 7.026 1.00 56.88 80 ARG A O 1
ATOM 626 N N . LEU A 1 81 ? 11.142 -3.166 6.116 1.00 55.78 81 LEU A N 1
ATOM 627 C CA . LEU A 1 81 ? 10.072 -4.156 6.328 1.00 55.78 81 LEU A CA 1
ATOM 628 C C . LEU A 1 81 ? 9.880 -4.563 7.805 1.00 55.78 81 LEU A C 1
ATOM 630 O O . LEU A 1 81 ? 8.775 -4.890 8.216 1.00 55.78 81 LEU A O 1
ATOM 634 N N . GLY A 1 82 ? 10.941 -4.542 8.618 1.00 42.62 82 GLY A N 1
ATOM 635 C CA . GLY A 1 82 ? 10.935 -4.996 10.018 1.00 42.62 82 GLY A CA 1
ATOM 636 C C . GLY A 1 82 ? 10.590 -3.931 11.068 1.00 42.62 82 GLY A C 1
ATOM 637 O O . GLY A 1 82 ? 10.750 -4.189 12.257 1.00 42.62 82 GLY A O 1
ATOM 638 N N . LYS A 1 83 ? 10.168 -2.727 10.661 1.00 39.34 83 LYS A N 1
ATOM 639 C CA . LYS A 1 83 ? 9.790 -1.624 11.569 1.00 39.34 83 LYS A CA 1
ATOM 640 C C . LYS A 1 83 ? 8.280 -1.512 11.826 1.00 39.34 83 LYS A C 1
ATOM 642 O O . LYS A 1 83 ? 7.817 -0.469 12.275 1.00 39.34 83 LYS A O 1
ATOM 647 N N . ILE A 1 84 ? 7.532 -2.579 11.568 1.00 40.78 84 ILE A N 1
ATOM 648 C CA . ILE A 1 84 ? 6.128 -2.701 11.961 1.00 40.78 84 ILE A CA 1
ATOM 649 C C . ILE A 1 84 ? 6.123 -3.279 13.385 1.00 40.78 84 ILE A C 1
ATOM 651 O O . ILE A 1 84 ? 6.431 -4.454 13.569 1.00 40.78 84 ILE A O 1
ATOM 655 N N . HIS A 1 85 ? 5.904 -2.428 14.386 1.00 33.97 85 HIS A N 1
ATOM 656 C CA . HIS A 1 85 ? 5.456 -2.793 15.735 1.00 33.97 85 HIS A CA 1
ATOM 657 C C . HIS A 1 85 ? 4.214 -1.958 16.025 1.00 33.97 85 HIS A C 1
ATOM 659 O O . HIS A 1 85 ? 4.271 -0.743 15.716 1.00 33.97 85 HIS A O 1
#

Secondary structure (DSSP, 8-state):
---HHHHHHHH---HHHHHHHHHHHHHHTT-EEEEES-TT----TT--EEEE-TTS-EEEE-----SS--SPPPHHHHHHHT---

pLDDT: mean 72.41, std 13.66, range [33.97, 88.94]

Foldseek 3Di:
DPDVVVVVLVVPPDFLVVLVVVLVVCVVVPWAPWDAPCSPDDPPVQFGIWTADPVRDIWTDRDDDDPPPPDDQDPVNVVSVVPTD